Protein AF-A0A1Y6BRC5-F1 (afdb_monomer_lite)

Radius of gyration: 12.55 Å; chains: 1; bounding box: 25×28×32 Å

pLDDT: mean 77.78, std 10.93, range [47.72, 92.38]

Secondary structure (DSSP, 8-state):
-PPPPPEEEEEETTEEEEEE-B-TTSPBPPHHHHHHHHHHHTT-

Foldseek 3Di:
DDQDFDWDWDQDPVGIDIDFDAAPVRHGHHPVRVVVSVCVVVVD

Organism: NCBI:txid1123014

Sequence (44 aa):
MIQQPDITFIFSDGGVHPRVIQDQQGRPLTTGSLSQTLQKDLNL

Structure (mmCIF, N/CA/C/O backbone):
data_AF-A0A1Y6BRC5-F1
#
_entry.id   AF-A0A1Y6BRC5-F1
#
loop_
_atom_site.group_PDB
_atom_site.id
_atom_site.type_symbol
_atom_site.label_atom_id
_atom_site.label_alt_id
_atom_site.label_comp_id
_atom_site.label_asym_id
_atom_site.label_entity_id
_atom_site.label_seq_id
_atom_site.pdbx_PDB_ins_code
_atom_site.Cartn_x
_atom_site.Cartn_y
_at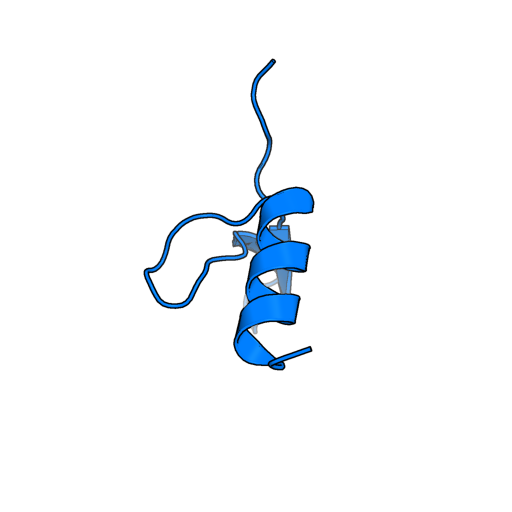om_site.Cartn_z
_atom_site.occupancy
_atom_site.B_iso_or_equiv
_atom_site.auth_seq_id
_atom_site.auth_comp_id
_atom_site.auth_asym_id
_atom_site.auth_atom_id
_atom_site.pdbx_PDB_model_num
ATOM 1 N N . MET A 1 1 ? -1.715 12.829 15.472 1.00 47.72 1 MET A N 1
ATOM 2 C CA . MET A 1 1 ? -1.004 11.655 14.920 1.00 47.72 1 MET A CA 1
ATOM 3 C C . MET A 1 1 ? -1.598 11.359 13.552 1.00 47.72 1 MET A C 1
ATOM 5 O O . MET A 1 1 ? -2.804 11.178 13.484 1.00 47.72 1 MET A O 1
ATOM 9 N N . ILE A 1 2 ? -0.804 11.395 12.479 1.00 51.66 2 ILE A N 1
ATOM 10 C CA . ILE A 1 2 ? -1.255 11.028 11.125 1.00 51.66 2 ILE A CA 1
ATOM 11 C C . ILE A 1 2 ? -0.870 9.558 10.920 1.00 51.66 2 ILE A C 1
ATOM 13 O O . ILE A 1 2 ? 0.301 9.228 11.089 1.00 51.66 2 ILE A O 1
ATOM 17 N N . GLN A 1 3 ? -1.827 8.675 10.615 1.00 57.03 3 GLN A N 1
ATOM 18 C CA . GLN A 1 3 ? -1.508 7.288 10.262 1.00 57.03 3 GLN A CA 1
ATOM 19 C C . GLN A 1 3 ? -0.977 7.238 8.827 1.00 57.03 3 GLN A C 1
ATOM 21 O O . GLN A 1 3 ? -1.636 7.725 7.909 1.00 57.03 3 GLN A O 1
ATOM 26 N N . GLN A 1 4 ? 0.213 6.668 8.644 1.00 74.88 4 GLN A N 1
ATOM 27 C CA . GLN A 1 4 ? 0.759 6.401 7.317 1.00 74.88 4 GLN A CA 1
ATOM 28 C C . GLN A 1 4 ? 0.182 5.078 6.786 1.00 74.88 4 GLN A C 1
ATOM 30 O O . GLN A 1 4 ? 0.073 4.121 7.556 1.00 74.88 4 GLN A O 1
ATOM 35 N N . PRO A 1 5 ? -0.227 5.019 5.510 1.00 81.69 5 PRO A N 1
ATOM 36 C CA . PRO A 1 5 ? -0.683 3.784 4.883 1.00 81.69 5 PRO A CA 1
ATOM 37 C C . PRO A 1 5 ? 0.491 2.834 4.613 1.00 81.69 5 PRO A C 1
ATOM 39 O O . PRO A 1 5 ? 1.620 3.282 4.403 1.00 81.69 5 PRO A O 1
ATOM 42 N N . ASP A 1 6 ? 0.217 1.531 4.577 1.00 85.25 6 ASP A N 1
ATOM 43 C CA . ASP A 1 6 ? 1.205 0.523 4.204 1.00 85.25 6 ASP A CA 1
ATOM 44 C C . ASP A 1 6 ? 1.525 0.634 2.703 1.00 85.25 6 ASP A C 1
ATOM 46 O O . ASP A 1 6 ? 0.643 0.860 1.865 1.00 85.25 6 ASP A O 1
ATOM 50 N N . ILE A 1 7 ? 2.799 0.461 2.348 1.00 86.00 7 ILE A N 1
ATOM 51 C CA . ILE A 1 7 ? 3.303 0.586 0.975 1.00 86.00 7 ILE A CA 1
ATOM 52 C C . ILE A 1 7 ? 4.018 -0.711 0.594 1.00 86.00 7 ILE A C 1
ATOM 54 O O . ILE A 1 7 ? 4.818 -1.236 1.365 1.00 86.00 7 ILE A O 1
ATOM 58 N N . THR A 1 8 ? 3.761 -1.206 -0.615 1.00 82.88 8 THR A N 1
ATOM 59 C CA . THR A 1 8 ? 4.554 -2.252 -1.268 1.00 82.88 8 THR A CA 1
ATOM 60 C C . THR A 1 8 ? 5.317 -1.674 -2.458 1.00 82.88 8 THR A C 1
ATOM 62 O O . THR A 1 8 ? 4.954 -0.625 -2.991 1.00 82.88 8 THR A O 1
ATOM 65 N N . PHE A 1 9 ? 6.372 -2.350 -2.892 1.00 85.75 9 PHE A N 1
ATOM 66 C CA . PHE A 1 9 ? 7.167 -1.948 -4.046 1.00 85.75 9 PHE A CA 1
ATOM 67 C C . PHE A 1 9 ? 6.971 -2.958 -5.167 1.00 85.75 9 PHE A C 1
ATOM 69 O O . PHE A 1 9 ? 7.153 -4.158 -4.967 1.00 8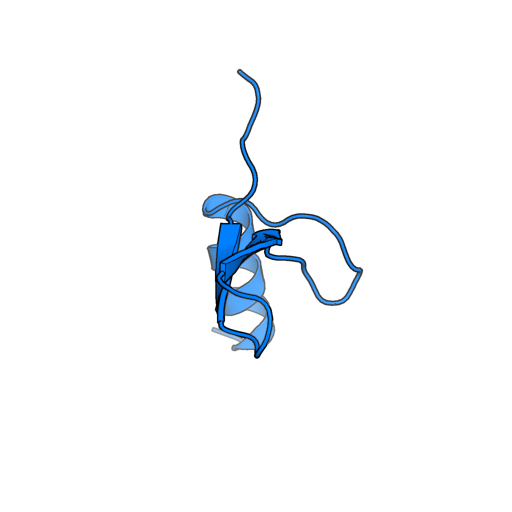5.75 9 PHE A O 1
ATOM 76 N N . ILE A 1 10 ? 6.589 -2.470 -6.344 1.00 85.50 10 ILE A N 1
ATOM 77 C CA . ILE A 1 10 ? 6.406 -3.309 -7.525 1.00 85.50 10 ILE A CA 1
ATOM 78 C C . ILE A 1 10 ? 7.586 -3.075 -8.457 1.00 85.50 10 ILE A C 1
ATOM 80 O O . ILE A 1 10 ? 7.889 -1.933 -8.806 1.00 85.50 10 ILE A O 1
ATOM 84 N N . PHE A 1 11 ? 8.235 -4.166 -8.851 1.00 87.94 11 PHE A N 1
ATOM 85 C CA . PHE A 1 11 ? 9.255 -4.171 -9.890 1.00 87.94 11 PHE A CA 1
ATOM 86 C C . PHE A 1 11 ? 8.558 -4.303 -11.243 1.00 87.94 11 PHE A C 1
ATOM 88 O O . PHE A 1 11 ? 7.813 -5.258 -11.466 1.00 87.94 11 PHE A O 1
ATOM 95 N N . SER A 1 12 ? 8.779 -3.344 -12.131 1.00 85.62 12 SER A N 1
ATOM 96 C CA . SER A 1 12 ? 8.338 -3.395 -13.524 1.00 85.62 12 SER A CA 1
ATOM 97 C C . SER A 1 12 ? 9.488 -3.000 -14.447 1.00 85.62 12 SER A C 1
ATOM 99 O O . SER A 1 12 ? 10.548 -2.567 -13.994 1.00 85.62 12 SER A O 1
ATOM 101 N N . ASP A 1 13 ? 9.276 -3.134 -15.754 1.00 85.75 13 ASP A N 1
ATOM 102 C CA . ASP A 1 13 ? 10.297 -2.905 -16.787 1.00 85.75 13 ASP A CA 1
ATOM 103 C C . ASP A 1 13 ? 10.904 -1.482 -16.756 1.00 85.75 13 ASP A C 1
ATOM 105 O O . ASP A 1 13 ? 11.980 -1.252 -17.302 1.00 85.75 13 ASP A O 1
ATOM 109 N N . GLY A 1 14 ? 10.236 -0.528 -16.092 1.00 87.94 14 GLY A N 1
ATOM 110 C CA . GLY A 1 14 ? 10.682 0.858 -15.901 1.00 87.94 14 GLY A CA 1
ATOM 111 C C . GLY A 1 14 ? 11.339 1.165 -14.548 1.00 87.94 14 GLY A C 1
ATOM 112 O O . GLY A 1 14 ? 11.732 2.310 -14.325 1.00 87.94 14 GLY A O 1
ATOM 113 N N . GLY A 1 15 ? 11.464 0.184 -13.647 1.00 92.38 15 GLY A N 1
ATOM 114 C CA . GLY A 1 15 ? 12.077 0.347 -12.328 1.00 92.38 15 GLY A CA 1
ATOM 115 C C . GLY A 1 15 ? 11.189 -0.105 -11.167 1.00 92.38 15 GLY A C 1
ATOM 116 O O . GLY A 1 15 ? 10.332 -0.977 -11.298 1.00 92.38 15 GLY A O 1
ATOM 117 N N . VAL A 1 16 ? 11.441 0.469 -9.989 1.00 90.50 16 VAL A N 1
ATOM 118 C CA . VAL A 1 16 ? 10.718 0.148 -8.753 1.00 90.50 16 VAL A CA 1
ATOM 119 C C . VAL A 1 16 ? 9.737 1.267 -8.440 1.00 90.50 16 VAL A C 1
ATOM 121 O O . VAL A 1 16 ? 10.141 2.413 -8.248 1.00 90.50 16 VAL A O 1
ATOM 124 N N . HIS A 1 17 ? 8.452 0.930 -8.348 1.00 87.06 17 HIS A N 1
ATOM 125 C CA . HIS A 1 17 ? 7.390 1.896 -8.082 1.00 87.06 17 HIS A CA 1
ATOM 126 C C . HIS A 1 17 ? 6.712 1.607 -6.732 1.00 87.06 17 HIS A C 1
ATOM 128 O O . HIS A 1 17 ? 6.269 0.474 -6.510 1.00 87.06 17 HIS A O 1
ATOM 134 N N . PRO A 1 18 ? 6.604 2.598 -5.821 1.00 85.69 18 PRO A N 1
ATOM 135 C CA . PRO A 1 18 ? 5.843 2.436 -4.589 1.00 85.69 18 PRO A CA 1
ATOM 136 C C . PRO A 1 18 ? 4.342 2.386 -4.899 1.00 85.69 18 PRO A C 1
ATOM 138 O O . PRO A 1 18 ? 3.825 3.198 -5.668 1.00 85.69 18 PRO A O 1
ATOM 141 N N . ARG A 1 19 ? 3.624 1.458 -4.268 1.00 85.69 19 ARG A N 1
ATOM 142 C CA . ARG A 1 19 ? 2.169 1.324 -4.362 1.00 85.69 19 ARG A CA 1
ATOM 143 C C . ARG A 1 19 ? 1.560 1.174 -2.976 1.00 85.69 19 ARG A C 1
ATOM 145 O O . ARG A 1 19 ? 1.995 0.348 -2.182 1.00 85.69 19 ARG A O 1
ATOM 152 N N . VAL A 1 20 ? 0.526 1.959 -2.707 1.00 88.69 20 VAL A N 1
ATOM 153 C CA . VAL A 1 20 ? -0.247 1.878 -1.465 1.00 88.69 20 VAL A CA 1
ATOM 154 C C . VAL A 1 20 ? -1.036 0.570 -1.431 1.00 88.69 20 VAL A C 1
ATOM 156 O O . VAL A 1 20 ? -1.674 0.209 -2.423 1.00 88.69 20 VAL A O 1
ATOM 159 N N . ILE A 1 21 ? -1.004 -0.129 -0.297 1.00 85.75 21 ILE A N 1
ATOM 160 C CA . ILE A 1 21 ? -1.856 -1.295 -0.063 1.00 85.75 21 ILE A CA 1
ATOM 161 C C . ILE A 1 21 ? -3.288 -0.797 0.139 1.00 85.75 21 ILE A C 1
ATOM 163 O O . ILE A 1 21 ? -3.53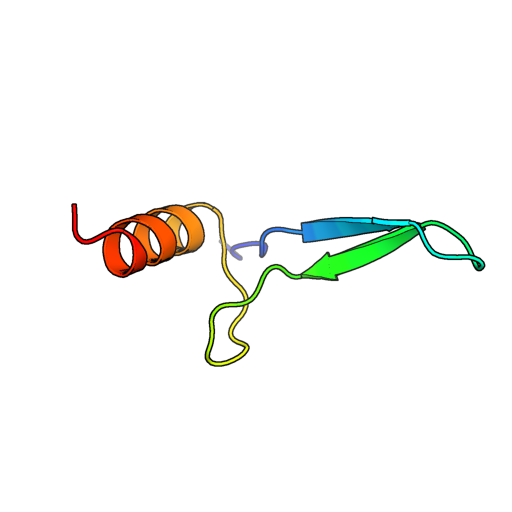4 0.116 0.925 1.00 85.75 21 ILE A O 1
ATOM 167 N N . GLN A 1 22 ? -4.233 -1.376 -0.595 1.00 87.06 22 GLN A N 1
ATOM 168 C CA . GLN A 1 22 ? -5.640 -0.990 -0.567 1.00 87.06 22 GLN A CA 1
ATOM 169 C C . GLN A 1 22 ? -6.526 -2.209 -0.298 1.00 87.06 22 GLN A C 1
ATOM 171 O O . GLN A 1 22 ? -6.146 -3.329 -0.638 1.00 87.06 22 GLN A O 1
ATOM 176 N N . ASP A 1 23 ? -7.700 -1.994 0.296 1.00 82.88 23 ASP A N 1
ATOM 177 C CA . ASP A 1 23 ? -8.737 -3.025 0.403 1.00 82.88 23 ASP A CA 1
ATOM 178 C C . ASP A 1 23 ? -9.476 -3.247 -0.932 1.00 82.88 23 ASP A C 1
ATOM 180 O O . ASP A 1 23 ? -9.216 -2.582 -1.938 1.00 82.88 23 ASP A O 1
ATOM 184 N N . GLN A 1 24 ? -10.438 -4.174 -0.946 1.00 77.31 24 GLN A N 1
ATOM 185 C CA . GLN A 1 24 ? -11.269 -4.455 -2.126 1.00 77.31 24 GLN A CA 1
ATOM 186 C C . GLN A 1 24 ? -12.131 -3.253 -2.568 1.00 77.31 24 GLN A C 1
ATOM 188 O O . GLN A 1 24 ? -12.637 -3.239 -3.687 1.00 77.31 24 GLN A O 1
ATOM 193 N N . GLN A 1 25 ? -12.305 -2.242 -1.709 1.00 82.69 25 GLN A N 1
ATOM 194 C CA . GLN A 1 25 ? -12.991 -0.986 -2.021 1.00 82.69 25 GLN A CA 1
ATOM 195 C C . GLN A 1 25 ? -12.018 0.132 -2.450 1.00 82.69 25 GLN A C 1
ATOM 197 O O . GLN A 1 25 ? -12.452 1.262 -2.677 1.00 82.69 25 GLN A O 1
ATOM 202 N N . GLY A 1 26 ? -10.715 -0.156 -2.568 1.00 82.69 26 GLY A N 1
ATOM 203 C CA . GLY A 1 26 ? -9.686 0.807 -2.960 1.00 82.69 26 GLY A CA 1
ATOM 204 C C . GLY A 1 26 ? -9.236 1.751 -1.839 1.00 82.69 26 GLY A C 1
ATOM 205 O O . GLY A 1 26 ? -8.543 2.734 -2.109 1.00 82.69 26 GLY A O 1
ATOM 206 N N . ARG A 1 27 ? -9.614 1.496 -0.579 1.00 83.75 27 ARG A N 1
ATOM 207 C CA . ARG A 1 27 ? -9.240 2.352 0.556 1.00 83.75 27 ARG A CA 1
ATOM 208 C C . ARG A 1 27 ? -7.839 1.995 1.054 1.00 83.75 27 ARG A C 1
ATOM 210 O O . ARG A 1 27 ? -7.564 0.807 1.210 1.00 83.75 27 ARG A O 1
ATOM 217 N N . PRO A 1 28 ? -6.966 2.982 1.332 1.00 84.06 28 PRO A N 1
ATOM 218 C CA . PRO A 1 28 ? -5.637 2.728 1.882 1.00 84.06 28 PRO A CA 1
ATOM 219 C C . PRO A 1 28 ? -5.709 1.938 3.189 1.00 84.06 28 PRO A C 1
ATOM 221 O O . PRO A 1 28 ? -6.401 2.349 4.122 1.00 84.06 28 PRO A O 1
ATOM 224 N N . LEU A 1 29 ? -4.967 0.837 3.261 1.00 84.62 29 LEU A N 1
ATOM 225 C CA . LEU A 1 29 ? -4.793 0.056 4.476 1.00 84.62 29 LEU A CA 1
ATOM 226 C C . LEU A 1 29 ? -3.537 0.530 5.214 1.00 84.62 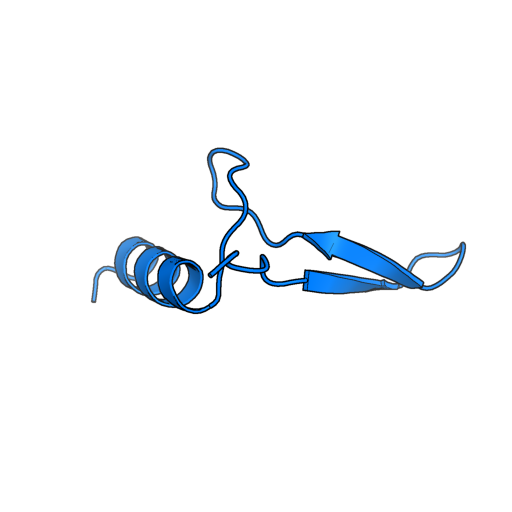29 LEU A C 1
ATOM 228 O O . LEU A 1 29 ? -2.493 0.768 4.617 1.00 84.62 29 LEU A O 1
ATOM 232 N N . THR A 1 30 ? -3.653 0.690 6.525 1.00 84.94 30 THR A N 1
ATOM 233 C CA . THR A 1 30 ? -2.545 0.741 7.488 1.00 84.94 30 THR A CA 1
ATOM 234 C C . THR A 1 30 ? -2.347 -0.636 8.115 1.00 84.94 30 THR A C 1
ATOM 236 O O . THR A 1 30 ? -3.282 -1.443 8.100 1.00 84.94 30 THR A O 1
ATOM 239 N N . THR A 1 31 ? -1.207 -0.875 8.769 1.00 75.38 31 THR A N 1
ATOM 240 C CA . THR A 1 31 ? -0.866 -2.185 9.360 1.00 75.38 31 THR A CA 1
ATOM 241 C C . THR A 1 31 ? -1.978 -2.730 10.268 1.00 75.38 31 THR A C 1
ATOM 243 O O . THR A 1 31 ? -2.290 -3.926 10.259 1.00 75.38 31 THR A O 1
ATOM 246 N N . GLY A 1 32 ? -2.639 -1.837 11.016 1.00 73.50 32 GLY A N 1
ATOM 247 C CA . GLY A 1 32 ? -3.792 -2.175 11.851 1.00 73.50 32 GLY A CA 1
ATOM 248 C C . GLY A 1 32 ? -5.001 -2.645 11.037 1.00 73.50 32 GLY A C 1
ATOM 249 O O . GLY A 1 32 ? -5.571 -3.695 11.323 1.00 73.50 32 GLY A O 1
ATOM 250 N N . SER A 1 33 ? -5.371 -1.910 9.987 1.00 76.69 33 SER A N 1
ATOM 251 C CA . SER A 1 33 ? -6.497 -2.272 9.111 1.00 76.69 33 SER A CA 1
ATOM 252 C C . SER A 1 33 ? -6.198 -3.429 8.145 1.00 76.69 33 SER A C 1
ATOM 254 O O . SER A 1 33 ? -7.121 -4.156 7.781 1.00 76.69 33 SER A O 1
ATOM 256 N N . LEU A 1 34 ? -4.934 -3.645 7.758 1.00 70.94 34 LEU A N 1
ATOM 257 C CA . LEU A 1 34 ? -4.507 -4.775 6.928 1.00 70.94 34 LEU A CA 1
ATOM 258 C C . LEU A 1 34 ? -4.718 -6.088 7.679 1.00 70.94 34 LEU A C 1
ATOM 260 O O . LEU A 1 34 ? -5.347 -7.003 7.153 1.00 70.94 34 LEU A O 1
ATOM 264 N N . SER A 1 35 ? -4.273 -6.141 8.937 1.00 75.25 35 SER A N 1
ATOM 265 C CA . SER A 1 35 ? -4.454 -7.308 9.807 1.00 75.25 35 SER A CA 1
ATOM 266 C C . SER A 1 35 ? -5.937 -7.660 9.974 1.00 75.25 35 SER A C 1
ATOM 268 O O . SER A 1 35 ? -6.316 -8.820 9.856 1.00 75.25 35 SER A O 1
ATOM 270 N N . GLN A 1 36 ? -6.792 -6.653 10.169 1.00 69.12 36 GLN A N 1
ATOM 271 C CA . GLN A 1 36 ? -8.241 -6.833 10.309 1.00 69.12 36 GLN A CA 1
ATOM 272 C C . GLN A 1 36 ? -8.917 -7.270 9.002 1.00 69.12 36 GLN A C 1
ATOM 274 O O . GLN A 1 36 ? -9.807 -8.118 9.020 1.00 69.12 36 GLN A O 1
ATOM 279 N N . THR A 1 37 ? -8.495 -6.715 7.862 1.00 66.94 37 THR A N 1
ATOM 280 C CA . THR A 1 37 ? -9.033 -7.089 6.543 1.00 66.94 37 THR A CA 1
ATOM 281 C C . THR A 1 37 ? -8.661 -8.530 6.195 1.00 66.94 37 THR A C 1
ATOM 283 O O . THR A 1 37 ? -9.522 -9.287 5.761 1.00 66.94 37 THR A O 1
ATOM 286 N N . LEU A 1 38 ? -7.421 -8.946 6.476 1.00 67.75 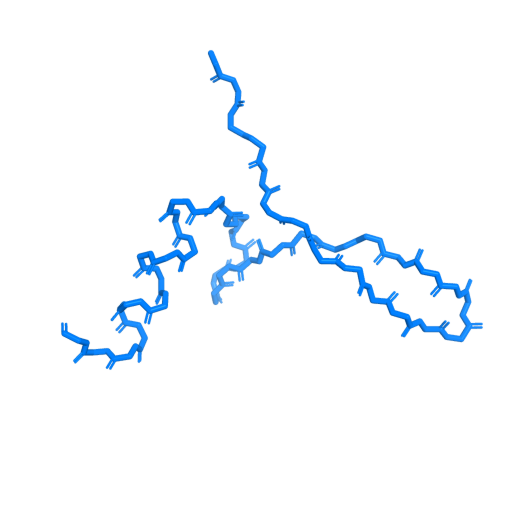38 LEU A N 1
ATOM 287 C CA . LEU A 1 38 ? -6.976 -10.331 6.298 1.00 67.75 38 LEU A CA 1
ATOM 288 C C . LEU A 1 38 ? -7.724 -11.303 7.218 1.00 67.75 38 LEU A C 1
ATOM 290 O O . LEU A 1 38 ? -8.142 -12.361 6.767 1.00 67.75 38 LEU A O 1
ATOM 294 N N . GLN A 1 39 ? -7.942 -10.947 8.487 1.00 70.75 39 GLN A N 1
ATOM 295 C CA . GLN A 1 39 ? -8.727 -11.770 9.418 1.00 70.75 39 GLN A CA 1
ATOM 296 C C . GLN A 1 39 ? -10.180 -11.941 8.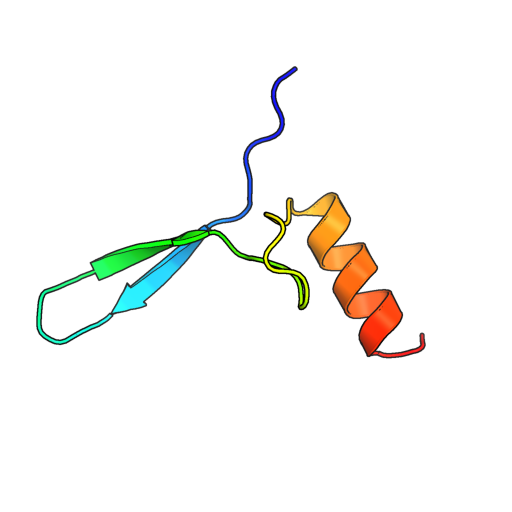955 1.00 70.75 39 GLN A C 1
ATOM 298 O O . GLN A 1 39 ? -10.728 -13.036 9.056 1.00 70.75 39 GLN A O 1
ATOM 303 N N . LYS A 1 40 ? -10.781 -10.878 8.401 1.00 72.25 40 LYS A N 1
ATOM 304 C CA . LYS A 1 40 ? -12.134 -10.917 7.836 1.00 72.25 40 LYS A CA 1
ATOM 305 C C . LYS A 1 40 ? -12.216 -11.792 6.581 1.00 72.25 40 LYS A C 1
ATOM 307 O O . LYS A 1 40 ? -13.135 -12.599 6.487 1.00 72.25 40 LYS A O 1
ATOM 312 N N . ASP A 1 41 ? -11.281 -11.647 5.640 1.00 68.12 41 ASP A N 1
ATOM 313 C CA . ASP A 1 41 ? -11.270 -12.438 4.396 1.00 68.12 41 ASP A CA 1
ATOM 314 C C . ASP A 1 41 ? -10.935 -13.922 4.652 1.00 68.12 41 ASP A C 1
ATOM 316 O O . ASP A 1 41 ? -11.381 -14.789 3.904 1.00 68.12 41 ASP A O 1
ATOM 320 N N . LEU A 1 42 ? -10.198 -14.234 5.727 1.00 69.38 42 LEU A N 1
ATOM 321 C CA . LEU A 1 42 ? -9.860 -15.607 6.127 1.00 69.38 42 LEU A CA 1
ATOM 322 C C . LEU A 1 42 ? -10.911 -16.282 7.025 1.00 69.38 42 LEU A C 1
ATOM 324 O O . LEU A 1 42 ? -10.774 -17.473 7.295 1.00 69.38 42 LEU A O 1
ATOM 328 N N . ASN A 1 43 ? -11.958 -15.561 7.447 1.00 63.59 43 ASN A N 1
ATOM 329 C CA . ASN A 1 43 ? -13.039 -16.069 8.300 1.00 63.59 43 ASN A CA 1
ATOM 330 C C . ASN A 1 43 ? -12.514 -16.814 9.555 1.00 63.59 43 ASN A C 1
ATOM 332 O O . ASN A 1 43 ? -12.946 -17.934 9.838 1.00 63.59 43 ASN A O 1
ATOM 336 N N . LEU A 1 44 ? -11.532 -16.212 10.247 1.00 51.38 44 LEU A N 1
ATOM 337 C CA . LEU A 1 44 ? -10.938 -16.720 11.497 1.00 51.38 44 LEU A CA 1
ATOM 338 C C . LEU A 1 44 ? -11.857 -16.525 12.710 1.00 51.38 44 LEU A C 1
ATOM 340 O O . LEU A 1 44 ? -12.467 -15.437 12.819 1.00 51.38 44 LEU A O 1
#